Protein AF-A0A8S3DB39-F1 (afdb_monomer_lite)

Secondary structure (DSSP, 8-state):
-HHHHHHHHHHHHHHHHHHHHHHHHHHHHHHHHH-S---HHHHHHHHHHHHHHHHHHHHHHHHHHHHSSS--S----

Structure (mmCIF, N/CA/C/O backbone):
data_AF-A0A8S3DB39-F1
#
_entry.id   AF-A0A8S3DB39-F1
#
loop_
_atom_site.group_PDB
_atom_site.id
_atom_site.type_symbol
_atom_site.label_atom_id
_atom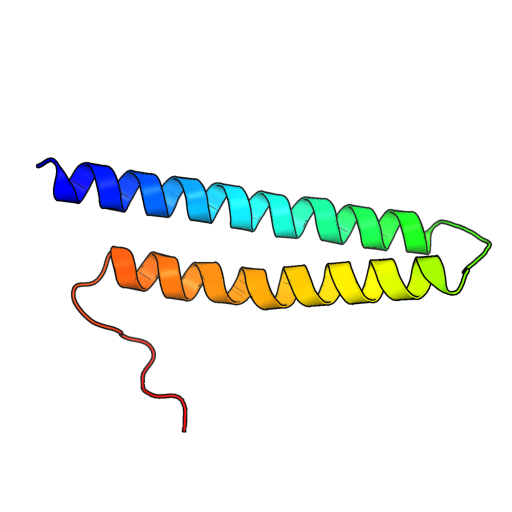_site.label_alt_id
_atom_site.label_comp_id
_atom_site.label_asym_id
_atom_site.label_entity_id
_atom_site.label_seq_id
_atom_site.pdbx_PDB_ins_code
_atom_site.Cartn_x
_atom_site.Cartn_y
_atom_site.Cartn_z
_atom_site.occupancy
_atom_site.B_iso_or_equiv
_atom_site.auth_seq_id
_atom_site.auth_comp_id
_atom_site.auth_asym_id
_atom_site.auth_atom_id
_atom_site.pdbx_PDB_model_num
ATOM 1 N N . MET A 1 1 ? 7.787 0.851 -28.117 1.00 63.22 1 MET A N 1
ATOM 2 C CA . MET A 1 1 ? 7.110 1.905 -27.324 1.00 63.22 1 MET A CA 1
ATOM 3 C C . MET A 1 1 ? 6.033 1.337 -26.407 1.00 63.22 1 MET A C 1
ATOM 5 O O . MET A 1 1 ? 6.042 1.672 -25.234 1.00 63.22 1 MET A O 1
ATOM 9 N N . GLU A 1 2 ? 5.170 0.441 -26.886 1.00 65.94 2 GLU A N 1
ATOM 10 C CA . GLU A 1 2 ? 4.050 -0.134 -26.116 1.00 65.94 2 GLU A CA 1
ATOM 11 C C . GLU A 1 2 ? 4.458 -0.778 -24.772 1.00 65.94 2 GLU A C 1
ATOM 13 O O . GLU A 1 2 ? 3.910 -0.435 -23.728 1.00 65.94 2 GLU A O 1
ATOM 18 N N . ASN A 1 3 ? 5.529 -1.584 -24.754 1.00 79.69 3 ASN A N 1
ATOM 19 C CA . ASN A 1 3 ? 6.071 -2.174 -23.517 1.00 79.69 3 ASN A CA 1
ATOM 20 C C . ASN A 1 3 ? 6.584 -1.147 -22.491 1.00 79.69 3 ASN A C 1
ATOM 22 O O . ASN A 1 3 ? 6.588 -1.423 -21.295 1.00 79.69 3 ASN A O 1
ATOM 26 N N . VAL A 1 4 ? 7.034 0.028 -22.940 1.00 85.25 4 VAL A N 1
ATOM 27 C CA . VAL A 1 4 ? 7.523 1.087 -22.041 1.00 85.25 4 VAL A CA 1
ATOM 28 C C . VAL A 1 4 ? 6.343 1.789 -21.376 1.00 85.25 4 VAL A C 1
ATOM 30 O O . VAL A 1 4 ? 6.362 2.005 -20.168 1.00 85.25 4 VAL A O 1
ATOM 33 N N . ILE A 1 5 ? 5.287 2.071 -22.143 1.00 90.44 5 ILE A N 1
ATOM 34 C CA . ILE A 1 5 ? 4.053 2.679 -21.631 1.00 90.44 5 ILE A CA 1
ATOM 35 C C . ILE A 1 5 ? 3.413 1.768 -20.576 1.00 90.44 5 ILE A C 1
ATOM 37 O O . ILE A 1 5 ? 3.074 2.239 -19.494 1.00 90.44 5 ILE A O 1
ATOM 41 N N . LEU A 1 6 ? 3.330 0.459 -20.839 1.00 91.69 6 LEU A N 1
ATOM 42 C CA . LEU A 1 6 ? 2.797 -0.514 -19.880 1.00 91.69 6 LEU A CA 1
ATOM 43 C C . LEU A 1 6 ? 3.589 -0.538 -18.565 1.00 91.69 6 LEU A C 1
ATOM 45 O O . LEU A 1 6 ? 2.992 -0.509 -17.492 1.00 91.69 6 LEU A O 1
ATOM 49 N N . ARG A 1 7 ? 4.928 -0.536 -18.625 1.00 89.56 7 ARG A N 1
ATOM 50 C CA . ARG A 1 7 ? 5.780 -0.499 -17.421 1.00 89.56 7 ARG A CA 1
ATOM 51 C C . ARG A 1 7 ? 5.556 0.765 -16.598 1.00 89.56 7 ARG A C 1
ATOM 53 O O . ARG A 1 7 ? 5.443 0.680 -15.379 1.00 89.56 7 ARG A O 1
ATOM 60 N N . ILE A 1 8 ? 5.458 1.919 -17.257 1.00 90.88 8 ILE A N 1
ATOM 61 C CA . ILE A 1 8 ? 5.186 3.197 -16.587 1.00 90.88 8 ILE A CA 1
ATOM 62 C C . ILE A 1 8 ? 3.808 3.164 -15.918 1.00 90.88 8 ILE A C 1
ATOM 64 O O . ILE A 1 8 ? 3.694 3.541 -14.755 1.00 90.88 8 ILE A O 1
ATOM 68 N N . LEU A 1 9 ? 2.778 2.666 -16.609 1.00 93.88 9 LEU A N 1
ATOM 69 C CA . LEU A 1 9 ? 1.438 2.527 -16.037 1.00 93.88 9 LEU A CA 1
ATOM 70 C C . LEU A 1 9 ? 1.440 1.621 -14.802 1.00 93.88 9 LEU A C 1
ATOM 72 O O . LEU A 1 9 ? 0.898 2.016 -13.776 1.00 93.88 9 LEU A O 1
ATOM 76 N N . PHE A 1 10 ? 2.112 0.466 -14.855 1.00 92.69 10 PHE A N 1
ATOM 77 C CA . PHE A 1 10 ? 2.239 -0.414 -13.690 1.00 92.69 10 PHE A CA 1
ATOM 78 C C . PHE A 1 10 ? 2.915 0.274 -12.503 1.00 92.69 10 PHE A C 1
ATOM 80 O O . PHE A 1 10 ? 2.448 0.136 -11.375 1.00 92.69 10 PHE A O 1
ATOM 87 N N . VAL A 1 11 ? 3.978 1.045 -12.741 1.00 93.88 11 VAL A N 1
ATOM 88 C CA . VAL A 1 11 ? 4.661 1.800 -11.680 1.00 93.88 11 VAL A CA 1
ATOM 89 C C . VAL A 1 11 ? 3.740 2.860 -11.074 1.00 93.88 11 VAL A C 1
ATOM 91 O O . VAL A 1 11 ? 3.683 2.984 -9.853 1.00 93.88 11 VAL A O 1
ATOM 94 N N . LEU A 1 12 ? 2.977 3.587 -11.894 1.00 95.19 12 LEU A N 1
ATOM 95 C CA . LEU A 1 12 ? 2.020 4.587 -11.411 1.00 95.19 12 LEU A CA 1
ATOM 96 C C . LEU A 1 12 ? 0.887 3.949 -10.599 1.00 95.19 12 LEU A C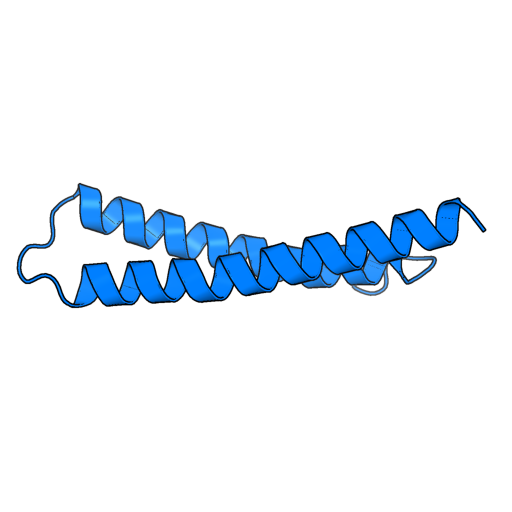 1
ATOM 98 O O . LEU A 1 12 ? 0.550 4.444 -9.523 1.00 95.19 12 LEU A O 1
ATOM 102 N N . THR A 1 13 ? 0.329 2.833 -11.073 1.00 95.50 13 THR A N 1
ATOM 103 C CA . THR A 1 13 ? -0.695 2.076 -10.344 1.00 95.50 13 THR A CA 1
ATOM 104 C C . THR A 1 13 ? -0.154 1.567 -9.011 1.00 95.50 13 THR A C 1
ATOM 106 O O . THR A 1 13 ? -0.795 1.760 -7.981 1.00 95.50 13 THR A O 1
ATOM 109 N N . ASN A 1 14 ? 1.048 0.992 -8.998 1.00 94.62 14 ASN A N 1
ATOM 110 C CA . ASN A 1 14 ? 1.695 0.527 -7.775 1.00 94.62 14 ASN A CA 1
ATOM 111 C C . ASN A 1 14 ? 1.973 1.667 -6.790 1.00 94.62 14 ASN A C 1
ATOM 113 O O . ASN A 1 14 ? 1.747 1.503 -5.595 1.00 94.62 14 ASN A O 1
ATOM 117 N N . ALA A 1 15 ? 2.407 2.835 -7.271 1.00 94.62 15 ALA A N 1
ATOM 118 C CA . ALA A 1 15 ? 2.608 4.012 -6.430 1.00 94.62 15 ALA A CA 1
ATOM 119 C C . ALA A 1 15 ? 1.289 4.507 -5.812 1.00 94.62 15 ALA A C 1
ATOM 121 O O . ALA A 1 15 ? 1.247 4.824 -4.622 1.00 94.62 15 ALA A O 1
ATOM 122 N N . ALA A 1 16 ? 0.200 4.526 -6.587 1.00 96.19 16 ALA A N 1
ATOM 123 C CA . ALA A 1 16 ? -1.125 4.886 -6.088 1.00 96.19 16 ALA A CA 1
ATOM 124 C C . ALA A 1 16 ? -1.627 3.891 -5.029 1.00 96.19 16 ALA A C 1
ATOM 126 O O . ALA A 1 16 ? -2.114 4.313 -3.979 1.00 96.19 16 ALA A O 1
ATOM 127 N N . ILE A 1 17 ? -1.455 2.585 -5.268 1.00 96.06 17 ILE A N 1
ATOM 128 C CA . ILE A 1 17 ? -1.783 1.534 -4.296 1.00 96.06 17 ILE A CA 1
ATOM 129 C C . ILE A 1 17 ? -0.940 1.708 -3.034 1.00 96.06 17 ILE A C 1
ATOM 131 O O . ILE A 1 17 ? -1.493 1.718 -1.945 1.00 96.06 17 ILE A O 1
ATOM 135 N N . PHE A 1 18 ? 0.373 1.905 -3.159 1.00 96.25 18 PHE A N 1
ATOM 136 C CA . PHE A 1 18 ? 1.265 2.108 -2.019 1.00 96.25 18 PHE A CA 1
ATOM 137 C C . PHE A 1 18 ? 0.808 3.275 -1.135 1.00 96.25 18 PHE A C 1
ATOM 139 O O . PHE A 1 18 ? 0.600 3.100 0.065 1.00 96.25 18 PHE A O 1
ATOM 146 N N . LEU A 1 19 ? 0.589 4.453 -1.728 1.00 96.31 19 LEU A N 1
ATOM 147 C CA . LEU A 1 19 ? 0.137 5.636 -0.992 1.00 96.31 19 LEU A CA 1
ATOM 148 C C . LEU A 1 19 ? -1.238 5.413 -0.352 1.00 96.31 19 LEU A C 1
ATOM 150 O O . LEU A 1 19 ? -1.426 5.736 0.821 1.00 96.31 19 LEU A O 1
ATOM 154 N N . GLY A 1 20 ? -2.178 4.827 -1.099 1.00 96.81 20 GLY A N 1
ATOM 155 C CA . GLY A 1 20 ? -3.512 4.500 -0.603 1.00 96.81 20 GLY A CA 1
ATOM 156 C C . GLY A 1 20 ? -3.466 3.537 0.582 1.00 96.81 20 GLY A C 1
ATOM 157 O O . GLY A 1 20 ? -4.068 3.813 1.618 1.00 96.81 20 GLY A O 1
ATOM 158 N N . THR A 1 21 ? -2.696 2.455 0.469 1.00 97.31 21 THR A N 1
ATOM 159 C CA . THR A 1 21 ? -2.525 1.451 1.522 1.00 97.31 21 THR A CA 1
ATOM 160 C C . THR A 1 21 ? -1.928 2.064 2.780 1.00 97.31 21 THR A C 1
ATOM 162 O O . THR A 1 21 ? -2.452 1.816 3.862 1.00 97.31 21 THR A O 1
ATOM 165 N N . ILE A 1 22 ? -0.887 2.895 2.670 1.00 95.88 22 ILE A N 1
ATOM 166 C CA . ILE A 1 22 ? -0.279 3.551 3.837 1.00 95.88 22 ILE A CA 1
ATOM 167 C C . ILE A 1 22 ? -1.281 4.494 4.515 1.00 95.88 22 ILE A C 1
ATOM 169 O O . ILE A 1 22 ? -1.513 4.383 5.718 1.00 95.88 22 ILE A O 1
ATOM 173 N N . VAL A 1 23 ? -1.918 5.394 3.760 1.00 97.38 23 VAL A N 1
ATOM 174 C CA . VAL A 1 23 ? -2.827 6.402 4.330 1.00 97.38 23 VAL A CA 1
ATOM 175 C C . VAL A 1 23 ? -4.054 5.750 4.966 1.00 97.38 23 VAL A C 1
ATOM 177 O O . VAL A 1 23 ? -4.374 6.038 6.120 1.00 97.38 23 VAL A O 1
ATOM 180 N N . LEU A 1 24 ? -4.737 4.856 4.247 1.00 97.62 24 LEU A N 1
ATOM 181 C CA . LEU A 1 24 ? -5.986 4.256 4.720 1.00 97.62 24 LEU A CA 1
ATOM 182 C C . LEU A 1 24 ? -5.762 3.335 5.923 1.00 97.62 24 LEU A C 1
ATOM 184 O O . LEU A 1 24 ? -6.547 3.387 6.871 1.00 97.62 24 LEU A O 1
ATOM 188 N N . ASN A 1 25 ? -4.678 2.552 5.942 1.00 97.81 25 ASN A N 1
ATOM 189 C CA . ASN A 1 25 ? -4.389 1.670 7.074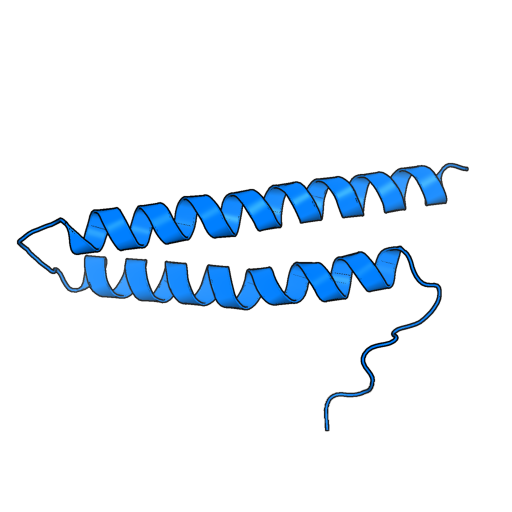 1.00 97.81 25 ASN A CA 1
ATOM 190 C C . ASN A 1 25 ? -3.939 2.439 8.320 1.00 97.81 25 ASN A C 1
ATOM 192 O O . ASN A 1 25 ? -4.369 2.105 9.426 1.00 97.81 25 ASN A O 1
ATOM 196 N N . ILE A 1 26 ? -3.169 3.524 8.172 1.00 97.06 26 ILE A N 1
ATOM 197 C CA . ILE A 1 26 ? -2.856 4.418 9.299 1.00 97.06 26 ILE A CA 1
ATOM 198 C C . ILE A 1 26 ? -4.140 5.033 9.866 1.00 97.06 26 ILE A C 1
ATOM 200 O O . ILE A 1 26 ? -4.345 5.017 11.083 1.00 97.06 26 ILE A O 1
ATOM 204 N N . LEU A 1 27 ? -5.034 5.535 9.006 1.00 96.88 27 LEU A N 1
ATOM 205 C CA . LEU A 1 27 ? -6.318 6.092 9.437 1.00 96.88 27 LEU A CA 1
ATOM 206 C C . LEU A 1 27 ? -7.187 5.046 10.143 1.00 96.88 27 LEU A C 1
ATOM 208 O O . LEU A 1 27 ? -7.776 5.354 11.180 1.00 96.88 27 LEU A O 1
ATOM 212 N N . ALA A 1 28 ? -7.226 3.808 9.645 1.00 95.38 28 ALA A N 1
ATOM 213 C CA . ALA A 1 28 ? -7.943 2.709 10.287 1.00 95.38 28 ALA A CA 1
ATOM 214 C C . ALA A 1 28 ? -7.396 2.419 11.695 1.00 95.38 28 ALA A C 1
ATOM 216 O O . ALA A 1 28 ? -8.169 2.296 12.649 1.00 95.38 28 ALA A O 1
ATOM 217 N N . ILE A 1 29 ? -6.070 2.390 11.860 1.00 95.75 29 ILE A N 1
ATOM 218 C CA . ILE A 1 29 ? -5.425 2.197 13.166 1.00 95.75 29 ILE A CA 1
ATOM 219 C C . ILE A 1 29 ? -5.749 3.356 14.115 1.00 95.75 29 ILE A C 1
ATOM 221 O O . ILE A 1 29 ? -6.102 3.111 15.270 1.00 95.75 29 ILE A O 1
ATOM 225 N N . ILE A 1 30 ? -5.667 4.609 13.653 1.00 95.75 30 ILE A N 1
ATOM 226 C CA . ILE A 1 30 ? -6.008 5.797 14.456 1.00 95.75 30 ILE A CA 1
ATOM 227 C C . ILE A 1 30 ? -7.477 5.750 14.891 1.00 95.75 30 ILE A C 1
ATOM 229 O O . ILE A 1 30 ? -7.778 5.952 16.069 1.00 95.75 30 ILE A O 1
ATOM 233 N N . TYR A 1 31 ? -8.383 5.435 13.965 1.00 93.88 31 TYR A N 1
ATOM 234 C CA . TYR A 1 31 ? -9.814 5.317 14.230 1.00 93.88 31 TYR A CA 1
ATOM 235 C C . TYR A 1 31 ? -10.121 4.233 15.265 1.00 93.88 31 TYR A C 1
ATOM 237 O O . TYR A 1 31 ? -10.883 4.444 16.207 1.00 93.88 31 TYR A O 1
ATOM 245 N N . ILE A 1 32 ? -9.496 3.063 15.134 1.00 93.56 32 ILE A N 1
ATOM 246 C CA . ILE A 1 32 ? -9.670 1.995 16.114 1.00 93.56 32 ILE A CA 1
ATOM 247 C C . ILE A 1 32 ? -9.080 2.411 17.453 1.00 93.56 32 ILE A C 1
ATOM 249 O O . ILE A 1 32 ? -9.705 2.170 18.484 1.00 93.56 32 ILE A O 1
ATOM 253 N N . ARG A 1 33 ? -7.912 3.065 17.472 1.00 90.50 33 ARG A N 1
ATOM 254 C CA . ARG A 1 33 ? -7.274 3.569 18.695 1.00 90.50 33 ARG A CA 1
ATOM 255 C C . ARG A 1 33 ? -8.131 4.598 19.431 1.00 90.50 33 ARG A C 1
ATOM 257 O O . ARG A 1 33 ? -8.154 4.530 20.657 1.00 90.50 33 ARG A O 1
ATOM 264 N N . SER A 1 34 ? -8.874 5.452 18.730 1.00 91.38 34 SER A N 1
ATOM 265 C CA . SER A 1 34 ? -9.735 6.473 19.346 1.00 91.38 34 SER A CA 1
ATOM 266 C C . SER A 1 34 ? -11.031 5.921 19.953 1.00 91.38 34 SER A C 1
ATOM 268 O O . SER A 1 34 ? -11.622 6.569 20.818 1.00 91.38 34 SER A O 1
ATOM 270 N N . ARG A 1 35 ? -11.469 4.712 19.576 1.00 88.81 35 ARG A N 1
ATOM 271 C CA . ARG A 1 35 ? -12.630 4.062 20.207 1.00 88.81 35 ARG A CA 1
ATOM 272 C C . ARG A 1 35 ? -12.330 3.636 21.648 1.00 88.81 35 ARG A C 1
ATOM 274 O O . ARG A 1 35 ? -11.287 3.034 21.903 1.00 88.81 35 ARG A O 1
ATOM 281 N N . ARG A 1 36 ? -13.259 3.886 22.579 1.00 80.88 36 ARG A N 1
ATOM 282 C CA . ARG A 1 36 ? -13.148 3.433 23.982 1.00 80.88 36 ARG A CA 1
ATOM 283 C C . ARG A 1 36 ? -13.227 1.911 24.116 1.00 80.88 36 ARG A C 1
ATOM 285 O O . ARG A 1 36 ? -12.424 1.336 24.841 1.00 80.88 36 ARG A O 1
ATOM 292 N N . ASP A 1 37 ? -14.107 1.271 23.351 1.00 81.19 37 ASP A N 1
ATOM 293 C CA . ASP A 1 37 ? -14.305 -0.177 23.423 1.00 81.19 37 ASP A CA 1
ATOM 294 C C . ASP A 1 37 ? -13.446 -0.899 22.380 1.00 81.19 37 ASP A C 1
ATOM 296 O O . ASP A 1 37 ? -13.614 -0.723 21.168 1.00 81.19 37 ASP A O 1
ATOM 300 N N . LYS A 1 38 ? -12.506 -1.723 22.853 1.00 81.94 38 LYS A N 1
ATOM 301 C CA . LYS A 1 38 ? -11.686 -2.597 22.006 1.00 81.94 38 LYS A CA 1
ATOM 302 C C . LYS A 1 38 ? -12.330 -3.978 21.944 1.00 81.94 38 LYS A C 1
ATOM 304 O O . LYS A 1 38 ? -12.197 -4.772 22.867 1.00 81.94 38 LYS A O 1
ATOM 309 N N . THR A 1 39 ? -13.036 -4.264 20.857 1.00 90.56 39 THR A N 1
ATOM 310 C CA . THR A 1 39 ? -13.573 -5.606 20.595 1.00 90.56 39 THR A CA 1
ATOM 311 C C . THR A 1 39 ? -12.506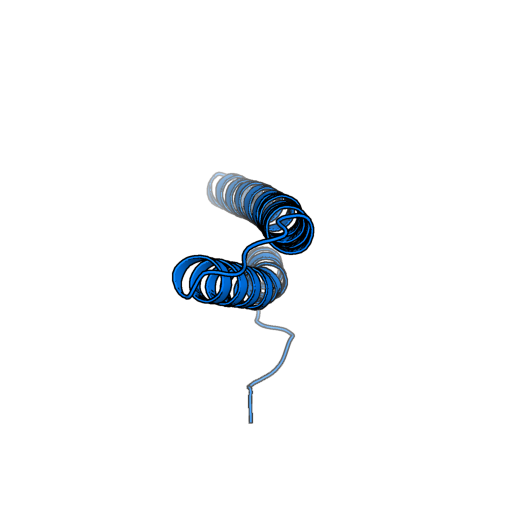 -6.500 19.960 1.00 90.56 39 THR A C 1
ATOM 313 O O . THR A 1 39 ? -11.551 -6.004 19.359 1.00 90.56 39 THR A O 1
ATOM 316 N N . SER A 1 40 ? -12.680 -7.823 20.012 1.00 92.88 40 SER A N 1
ATOM 317 C CA . SER A 1 40 ? -11.790 -8.764 19.310 1.00 92.88 40 SER A CA 1
ATOM 318 C C . SER A 1 40 ? -11.714 -8.476 17.805 1.00 92.88 40 SER A C 1
ATOM 320 O O . SER A 1 40 ? -10.650 -8.587 17.204 1.00 92.88 40 SER A O 1
ATOM 322 N N . ILE A 1 41 ? -12.818 -8.010 17.208 1.00 92.62 41 ILE A N 1
ATOM 323 C CA . ILE A 1 41 ? -12.866 -7.563 15.809 1.00 92.62 41 ILE A CA 1
ATOM 324 C C . ILE A 1 41 ? -11.933 -6.366 15.590 1.00 92.62 41 ILE A C 1
ATOM 326 O O . ILE A 1 41 ? -11.196 -6.334 14.611 1.00 92.62 41 ILE A O 1
ATOM 330 N N . ALA A 1 42 ? -11.910 -5.399 16.511 1.00 92.31 42 ALA A N 1
ATOM 331 C CA . ALA A 1 42 ? -11.040 -4.232 16.400 1.00 92.31 42 ALA A CA 1
ATOM 332 C C . ALA A 1 42 ? -9.548 -4.616 16.399 1.00 92.31 42 ALA A C 1
ATOM 334 O O . ALA A 1 42 ? -8.766 -4.028 15.656 1.00 92.31 42 ALA A O 1
ATOM 335 N N . ILE A 1 43 ? -9.161 -5.631 17.179 1.00 92.25 43 ILE A N 1
ATOM 336 C CA . ILE A 1 43 ? -7.788 -6.163 17.183 1.00 92.25 43 ILE A CA 1
ATOM 337 C C . ILE A 1 43 ? -7.455 -6.812 15.834 1.00 92.25 43 ILE A C 1
ATOM 339 O O . ILE A 1 43 ? -6.391 -6.551 15.277 1.00 92.25 43 ILE A O 1
ATOM 343 N N . LEU A 1 44 ? -8.374 -7.603 15.270 1.00 96.12 44 LEU A N 1
ATOM 344 C CA . LEU A 1 44 ? -8.184 -8.224 13.955 1.00 96.12 44 LEU A CA 1
ATOM 345 C C . LEU A 1 44 ? -8.018 -7.185 12.841 1.00 96.12 44 LEU A C 1
ATOM 347 O O . LEU A 1 44 ? -7.146 -7.347 11.993 1.00 96.12 44 LEU A O 1
ATOM 351 N N . VAL A 1 45 ? -8.795 -6.097 12.867 1.00 95.12 45 VAL A N 1
ATOM 352 C CA . VAL A 1 45 ? -8.667 -5.024 11.868 1.00 95.12 45 VAL A CA 1
ATOM 353 C C . VAL A 1 45 ? -7.327 -4.295 11.998 1.00 95.12 45 VAL A C 1
ATOM 355 O O . VAL A 1 45 ? -6.716 -3.975 10.984 1.00 95.12 45 VAL A O 1
ATOM 358 N N . VAL A 1 46 ? -6.820 -4.076 13.217 1.00 95.69 46 VAL A N 1
ATOM 359 C CA . VAL A 1 46 ? -5.471 -3.510 13.408 1.00 95.69 46 VAL A CA 1
ATOM 360 C C . VAL A 1 46 ? -4.394 -4.456 12.872 1.00 95.69 46 VAL A C 1
ATOM 362 O O . VAL A 1 46 ? -3.480 -3.998 12.194 1.00 95.69 46 VAL A O 1
ATOM 365 N N . ASN A 1 47 ? -4.506 -5.762 13.127 1.00 96.81 47 ASN A N 1
ATOM 366 C CA . ASN A 1 47 ? -3.553 -6.746 12.606 1.00 96.81 47 ASN A CA 1
ATOM 367 C C . ASN A 1 47 ? -3.569 -6.805 11.075 1.00 96.81 47 ASN A C 1
ATOM 369 O O . ASN A 1 47 ? -2.506 -6.857 10.462 1.00 96.81 47 ASN A O 1
ATOM 373 N N . LEU A 1 48 ? -4.755 -6.750 10.465 1.00 97.12 48 LEU A N 1
ATOM 374 C CA . LEU A 1 48 ? -4.900 -6.676 9.014 1.00 97.12 48 LEU A CA 1
ATOM 375 C C . LEU A 1 48 ? -4.247 -5.403 8.462 1.00 97.12 48 LEU A C 1
ATOM 377 O O . LEU A 1 48 ? -3.438 -5.482 7.547 1.00 97.12 48 LEU A O 1
ATOM 381 N N . ALA A 1 49 ? -4.502 -4.251 9.089 1.00 97.25 49 ALA A N 1
ATOM 382 C CA . ALA A 1 49 ? -3.909 -2.986 8.670 1.00 97.25 49 ALA A CA 1
ATOM 383 C C . ALA A 1 49 ? -2.375 -2.989 8.757 1.00 97.25 49 ALA A C 1
ATOM 385 O O . ALA A 1 49 ? -1.693 -2.430 7.899 1.00 97.25 49 ALA A O 1
ATOM 386 N N . ILE A 1 50 ? -1.812 -3.640 9.778 1.00 96.69 50 ILE A N 1
ATOM 387 C CA . ILE A 1 50 ? -0.362 -3.833 9.900 1.00 96.69 50 ILE A CA 1
ATOM 388 C C . ILE A 1 50 ? 0.164 -4.754 8.794 1.00 96.69 50 ILE A C 1
ATOM 390 O O . ILE A 1 50 ? 1.175 -4.426 8.174 1.00 96.69 50 ILE A O 1
ATOM 394 N N . ALA A 1 51 ? -0.513 -5.872 8.521 1.00 97.75 51 ALA A N 1
ATOM 395 C CA . ALA A 1 51 ? -0.126 -6.792 7.454 1.00 97.75 51 ALA A CA 1
ATOM 396 C C . ALA A 1 51 ? -0.122 -6.101 6.079 1.00 97.75 51 ALA A C 1
ATOM 398 O O . ALA A 1 51 ? 0.847 -6.231 5.330 1.00 97.75 51 ALA A O 1
ATOM 399 N N . ASP A 1 52 ? -1.142 -5.292 5.792 1.00 97.56 52 ASP A N 1
ATOM 400 C CA . ASP A 1 52 ? -1.241 -4.514 4.556 1.00 97.56 52 ASP A CA 1
ATOM 401 C C . ASP A 1 52 ? -0.095 -3.500 4.421 1.00 97.56 52 ASP A C 1
ATOM 403 O O 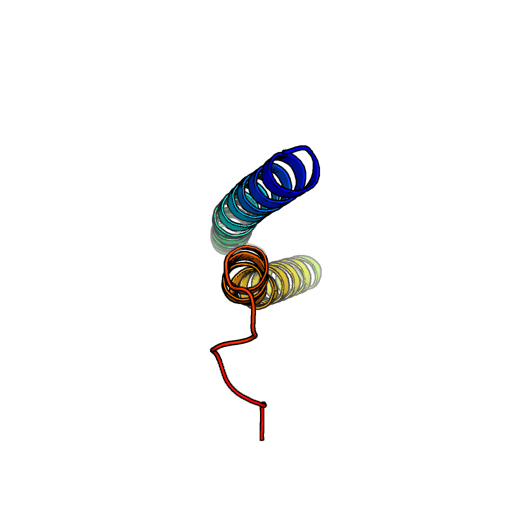. ASP A 1 52 ? 0.485 -3.354 3.343 1.00 97.56 52 ASP A O 1
ATOM 407 N N . MET A 1 53 ? 0.284 -2.823 5.513 1.00 95.62 53 MET A N 1
ATOM 408 C CA . MET A 1 53 ? 1.426 -1.900 5.516 1.00 95.62 53 MET A CA 1
ATOM 409 C C . MET A 1 53 ? 2.758 -2.620 5.275 1.00 95.62 53 MET A C 1
ATOM 411 O O . MET A 1 53 ? 3.581 -2.116 4.513 1.00 95.62 53 MET A O 1
ATOM 415 N N . ILE A 1 54 ? 2.973 -3.797 5.875 1.00 95.19 54 ILE A N 1
ATOM 416 C CA . ILE A 1 54 ? 4.177 -4.613 5.635 1.00 95.19 54 ILE A CA 1
ATOM 417 C C . ILE A 1 54 ? 4.231 -5.045 4.167 1.00 95.19 54 ILE A C 1
ATOM 419 O O . ILE A 1 54 ? 5.260 -4.885 3.511 1.00 95.19 54 ILE A O 1
ATOM 423 N N . HIS A 1 55 ? 3.112 -5.528 3.623 1.00 93.81 55 HIS A N 1
ATOM 424 C CA . HIS A 1 55 ? 3.016 -5.891 2.212 1.00 93.81 55 HIS A CA 1
ATOM 425 C C . HIS A 1 55 ? 3.302 -4.693 1.292 1.00 93.81 55 HIS A C 1
ATOM 427 O O . HIS A 1 55 ? 4.025 -4.826 0.303 1.00 93.81 55 HIS A O 1
ATOM 433 N N . ALA A 1 56 ? 2.806 -3.498 1.635 1.00 95.00 56 ALA A N 1
ATOM 434 C CA . ALA A 1 56 ? 3.050 -2.282 0.863 1.00 95.00 56 ALA A CA 1
ATOM 435 C C . ALA A 1 56 ? 4.545 -1.950 0.728 1.00 95.00 56 ALA A C 1
ATOM 437 O O . ALA A 1 56 ? 4.959 -1.454 -0.318 1.00 95.00 56 ALA A O 1
ATOM 438 N N . MET A 1 57 ? 5.380 -2.274 1.721 1.00 91.00 57 MET A N 1
ATOM 439 C CA . MET A 1 57 ? 6.835 -2.085 1.609 1.00 91.00 57 MET A CA 1
ATOM 440 C C . MET A 1 57 ? 7.421 -2.881 0.430 1.00 91.00 57 MET A C 1
ATOM 442 O O . MET A 1 57 ? 8.300 -2.382 -0.271 1.00 91.00 57 MET A O 1
ATOM 446 N N . GLY A 1 58 ? 6.876 -4.070 0.145 1.00 91.88 58 GLY A N 1
ATOM 447 C CA . GLY A 1 58 ? 7.237 -4.905 -1.005 1.00 91.88 58 GLY A CA 1
ATOM 448 C C . GLY A 1 58 ? 6.991 -4.239 -2.365 1.00 91.88 58 GLY A C 1
ATOM 449 O O . GLY A 1 58 ? 7.750 -4.452 -3.314 1.00 91.88 58 GLY A O 1
ATOM 450 N N . ILE A 1 59 ? 5.971 -3.379 -2.458 1.00 92.62 59 ILE A N 1
ATOM 451 C CA . ILE A 1 59 ? 5.567 -2.709 -3.705 1.00 92.62 59 ILE A CA 1
ATOM 452 C C . ILE A 1 59 ? 6.684 -1.804 -4.238 1.00 92.62 59 ILE A C 1
ATOM 454 O O . ILE A 1 59 ? 6.860 -1.703 -5.454 1.00 92.62 59 ILE A O 1
ATOM 458 N N . ILE A 1 60 ? 7.466 -1.176 -3.354 1.00 88.81 60 ILE A N 1
ATOM 459 C CA . ILE A 1 6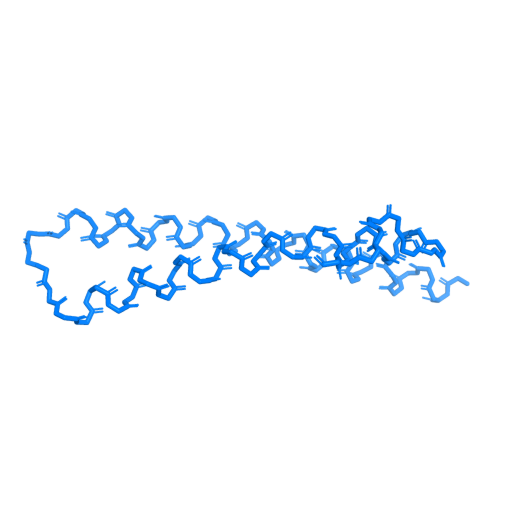0 ? 8.581 -0.300 -3.742 1.00 88.81 60 ILE A CA 1
ATOM 460 C C . ILE A 1 60 ? 9.655 -1.109 -4.479 1.00 88.81 60 ILE A C 1
ATOM 462 O O . ILE A 1 60 ? 10.083 -0.727 -5.571 1.00 88.81 60 ILE A O 1
ATOM 466 N N . PHE A 1 61 ? 10.044 -2.258 -3.922 1.00 90.44 61 PHE A N 1
ATOM 467 C CA . PHE A 1 61 ? 11.052 -3.133 -4.521 1.00 90.44 61 PHE A CA 1
ATOM 468 C C . PHE A 1 61 ? 10.574 -3.708 -5.855 1.00 90.44 61 PHE A C 1
ATOM 470 O O . PHE A 1 61 ? 11.307 -3.683 -6.846 1.00 90.44 61 PHE A O 1
ATOM 477 N N . PHE A 1 62 ? 9.317 -4.155 -5.911 1.00 89.00 62 PHE A N 1
ATOM 478 C CA . PHE A 1 62 ? 8.721 -4.659 -7.145 1.00 89.00 62 PHE A CA 1
ATOM 479 C C . PHE A 1 62 ? 8.650 -3.579 -8.233 1.00 89.00 62 PHE A C 1
ATOM 481 O O . PHE A 1 62 ? 9.016 -3.826 -9.380 1.00 89.00 62 PHE A O 1
ATOM 488 N N . SER A 1 63 ? 8.250 -2.357 -7.873 1.00 90.12 63 SER A N 1
ATOM 489 C CA . SER A 1 63 ? 8.188 -1.229 -8.810 1.00 90.12 63 SER A CA 1
ATOM 490 C C . SER A 1 63 ? 9.571 -0.846 -9.334 1.00 90.12 63 SER A C 1
ATOM 492 O O . SER A 1 63 ? 9.714 -0.572 -10.523 1.00 90.12 63 SER A O 1
ATOM 494 N N . SER A 1 64 ? 10.605 -0.899 -8.489 1.00 87.81 64 SER A N 1
ATOM 495 C CA . SER A 1 64 ? 11.988 -0.697 -8.933 1.00 87.81 64 SER A CA 1
ATOM 496 C C . SER A 1 64 ? 12.419 -1.756 -9.951 1.00 87.81 64 SER A C 1
ATOM 498 O O . SER A 1 64 ? 13.043 -1.410 -10.950 1.00 87.81 64 SER A O 1
ATOM 500 N N . ASN A 1 65 ? 12.044 -3.023 -9.751 1.00 87.75 65 ASN A N 1
ATOM 501 C CA . ASN A 1 65 ? 12.378 -4.112 -10.673 1.00 87.75 65 ASN A CA 1
ATOM 502 C C . ASN A 1 65 ? 11.703 -3.978 -12.052 1.00 87.75 65 ASN A C 1
ATOM 504 O O . ASN A 1 65 ? 12.172 -4.544 -13.031 1.00 87.75 65 ASN A O 1
ATOM 508 N N . LEU A 1 66 ? 10.602 -3.228 -12.159 1.00 86.81 66 LEU A N 1
ATOM 509 C CA . LEU A 1 66 ? 9.975 -2.932 -13.454 1.00 86.81 66 LEU A CA 1
ATOM 510 C C . LEU A 1 66 ? 10.761 -1.887 -14.264 1.00 86.81 66 LEU A C 1
ATOM 512 O O . LEU A 1 66 ? 10.689 -1.877 -15.501 1.00 86.81 66 LEU A O 1
ATOM 516 N N . LEU A 1 67 ? 11.489 -1.012 -13.563 1.00 85.81 67 LEU A N 1
ATOM 517 C CA . LEU A 1 67 ? 12.279 0.079 -14.133 1.00 85.81 67 LEU A CA 1
ATOM 518 C C . LEU A 1 67 ? 13.719 -0.338 -14.443 1.00 85.81 67 LEU A C 1
ATOM 520 O O . LEU A 1 67 ? 14.321 0.205 -15.368 1.00 85.81 67 LEU A O 1
ATOM 524 N N . THR A 1 68 ? 14.265 -1.303 -13.704 1.00 84.69 68 THR A N 1
ATOM 525 C CA . THR A 1 68 ? 15.599 -1.853 -13.950 1.00 84.69 68 THR A CA 1
ATOM 526 C C . THR A 1 68 ? 15.530 -3.130 -14.795 1.00 84.69 68 THR A C 1
ATOM 528 O O . THR A 1 68 ? 14.544 -3.860 -14.759 1.00 84.69 68 THR A O 1
ATOM 531 N N . PRO A 1 69 ? 16.565 -3.430 -15.597 1.00 80.38 69 PRO A N 1
ATOM 532 C CA . PRO A 1 69 ? 16.614 -4.667 -16.380 1.00 80.38 69 PRO A CA 1
ATOM 533 C C . PRO A 1 69 ? 16.885 -5.917 -15.527 1.00 80.38 69 PRO A C 1
ATOM 535 O O . PRO A 1 69 ? 16.657 -7.030 -15.994 1.00 80.38 69 PRO A O 1
ATOM 538 N N . SER A 1 70 ? 17.365 -5.747 -14.295 1.00 82.62 70 SER A N 1
ATOM 539 C CA . SER A 1 70 ? 17.692 -6.829 -13.367 1.00 82.62 70 SER A CA 1
ATOM 540 C C . SER A 1 70 ? 17.290 -6.475 -11.938 1.00 82.62 70 SER A C 1
ATOM 542 O O . SER A 1 70 ? 17.187 -5.296 -11.580 1.00 82.62 70 SER A O 1
ATOM 544 N N . TRP A 1 71 ? 17.114 -7.507 -11.114 1.00 85.69 71 TRP A N 1
ATOM 545 C CA . TRP A 1 71 ? 16.912 -7.367 -9.676 1.00 85.69 71 TRP A CA 1
ATOM 546 C C . TRP A 1 71 ? 18.195 -6.862 -9.003 1.00 85.69 71 TRP A C 1
ATOM 548 O O . TRP A 1 71 ? 19.254 -7.467 -9.158 1.00 85.69 71 TRP A O 1
ATOM 558 N N . ILE A 1 72 ? 18.104 -5.749 -8.268 1.00 86.94 72 ILE A N 1
ATOM 559 C CA . ILE A 1 72 ? 19.268 -5.067 -7.665 1.00 86.94 72 ILE A CA 1
ATOM 560 C C . ILE A 1 72 ? 19.381 -5.241 -6.145 1.00 86.94 72 ILE A C 1
ATOM 562 O O . ILE A 1 72 ? 20.348 -4.773 -5.554 1.00 86.94 72 ILE A O 1
ATOM 566 N N . PHE A 1 73 ? 18.412 -5.898 -5.503 1.00 87.31 73 PHE A N 1
ATOM 567 C CA . PHE A 1 73 ? 18.359 -6.018 -4.038 1.00 87.31 73 PHE A CA 1
ATOM 568 C C . PHE A 1 73 ? 18.940 -7.338 -3.504 1.00 87.31 73 PHE A C 1
ATOM 570 O O . PHE A 1 73 ? 18.883 -7.579 -2.303 1.00 87.31 73 PHE A O 1
ATOM 577 N N . GLY A 1 74 ? 19.529 -8.164 -4.378 1.00 81.19 74 GLY A N 1
ATOM 578 C CA . GLY A 1 74 ? 20.184 -9.426 -4.014 1.00 81.19 74 GLY A CA 1
ATOM 579 C C . GLY A 1 74 ? 19.219 -10.573 -3.699 1.00 81.19 74 GLY A C 1
ATOM 580 O O . GLY A 1 74 ? 18.007 -10.387 -3.607 1.00 81.19 74 GLY A O 1
ATOM 581 N N . GLU A 1 75 ? 19.754 -11.783 -3.570 1.00 79.75 75 GLU A N 1
ATOM 582 C CA . GLU A 1 75 ? 18.982 -12.930 -3.087 1.00 79.75 75 GLU A CA 1
ATOM 583 C C . GLU A 1 75 ? 18.807 -12.823 -1.567 1.00 79.75 75 GLU A C 1
ATOM 585 O O . GLU A 1 75 ? 19.747 -12.483 -0.847 1.00 79.75 75 GLU A O 1
ATOM 590 N N . PHE A 1 76 ? 17.591 -13.084 -1.082 1.00 64.00 76 PHE A N 1
ATOM 591 C CA . PHE A 1 76 ? 17.349 -13.236 0.351 1.00 64.00 76 PHE A CA 1
ATOM 592 C C . PHE A 1 76 ? 17.982 -14.562 0.794 1.00 64.00 76 PHE A C 1
ATOM 594 O O . PHE A 1 76 ? 17.548 -15.620 0.337 1.00 64.00 76 PHE A O 1
ATOM 601 N N . GLY A 1 77 ? 19.023 -14.482 1.625 1.00 42.31 77 GLY A N 1
ATOM 602 C CA . GLY A 1 77 ? 19.674 -15.624 2.274 1.00 42.31 77 GLY A CA 1
ATOM 603 C C . GLY A 1 77 ? 19.019 -15.977 3.598 1.00 42.31 77 GLY A C 1
ATOM 604 O O . GLY A 1 77 ? 18.764 -15.034 4.381 1.00 42.31 77 GLY A O 1
#

pLDDT: mean 90.06, std 9.12, range [42.31, 97.81]

Organism: NCBI:txid392030

Foldseek 3Di:
DVLVVVLVVLLVVLVVLLVCLVVVLVVLLVVLVPDPDNDPVSVVSNVVSVVSNVVSVVSVQVNVCSVDVDRDPDDDD

Radius of gyration: 16.75 Å; chains: 1; bounding box: 34×22×51 Å

InterPro domains:
  IPR017452 GPCR, rhodopsin-like, 7TM [PS50262] (24-77)

Sequence (77 aa):
MENVILRILFVLTNAAIFLGTIVLNILAIIYIRSRRDKTSIAILVVNLAIADMIHAMGIIFFSSNLLTPSWIFGEFG